Protein AF-A0A146FW21-F1 (afdb_monomer_lite)

Radius of gyration: 25.18 Å; chains: 1; bounding box: 46×61×49 Å

Structure (mmCIF, N/CA/C/O backbone):
data_AF-A0A146FW21-F1
#
_entry.id   AF-A0A146FW21-F1
#
loop_
_atom_site.group_PDB
_atom_site.id
_atom_site.type_symbol
_atom_site.label_atom_id
_atom_site.label_alt_id
_atom_site.label_comp_id
_atom_site.label_asym_id
_atom_site.label_entity_id
_atom_site.label_seq_id
_atom_site.pdbx_PDB_ins_code
_atom_site.Cartn_x
_atom_site.Cartn_y
_atom_site.Cartn_z
_atom_site.occupancy
_atom_site.B_iso_or_equiv
_atom_site.auth_seq_id
_atom_site.auth_comp_id
_atom_site.auth_asym_id
_atom_site.auth_atom_id
_atom_site.pdbx_PDB_model_num
ATOM 1 N N . MET A 1 1 ? 28.178 -54.385 -4.854 1.00 42.56 1 MET A N 1
ATOM 2 C CA . MET A 1 1 ? 27.354 -54.998 -3.792 1.00 42.56 1 MET A CA 1
ATOM 3 C C . MET A 1 1 ? 28.257 -55.267 -2.600 1.00 42.56 1 MET A C 1
ATOM 5 O O . MET A 1 1 ? 29.006 -56.230 -2.630 1.00 42.56 1 MET A O 1
ATOM 9 N N . ALA A 1 2 ? 28.252 -54.386 -1.605 1.00 40.28 2 ALA A N 1
ATOM 10 C CA . ALA A 1 2 ? 28.849 -54.638 -0.296 1.00 40.28 2 ALA A CA 1
ATOM 11 C C . ALA A 1 2 ? 28.057 -53.786 0.698 1.00 40.28 2 ALA A C 1
ATOM 13 O O . ALA A 1 2 ? 28.184 -52.566 0.718 1.00 40.28 2 ALA A O 1
ATOM 14 N N . VAL A 1 3 ? 27.133 -54.435 1.403 1.00 42.84 3 VAL A N 1
ATOM 15 C CA . VAL A 1 3 ? 26.266 -53.825 2.410 1.00 42.84 3 VAL A CA 1
ATOM 16 C C . VAL A 1 3 ? 26.955 -53.963 3.761 1.00 42.84 3 VAL A C 1
ATOM 18 O O . VAL A 1 3 ? 27.176 -55.072 4.238 1.00 42.84 3 VAL A O 1
ATOM 21 N N . THR A 1 4 ? 27.334 -52.845 4.371 1.00 46.84 4 THR A N 1
ATOM 22 C CA . THR A 1 4 ? 27.785 -52.817 5.762 1.00 46.84 4 THR A CA 1
ATOM 23 C C . THR A 1 4 ? 26.600 -52.430 6.634 1.00 46.84 4 THR A C 1
ATOM 25 O O . THR A 1 4 ? 26.113 -51.302 6.611 1.00 46.84 4 THR A O 1
ATOM 28 N N . ALA A 1 5 ? 26.097 -53.424 7.363 1.00 46.84 5 ALA A N 1
ATOM 29 C CA . ALA A 1 5 ? 25.105 -53.251 8.407 1.00 46.84 5 ALA A CA 1
ATOM 30 C C . ALA A 1 5 ? 25.724 -52.447 9.557 1.00 46.84 5 ALA A C 1
ATOM 32 O O . ALA A 1 5 ? 26.784 -52.812 10.065 1.00 46.84 5 ALA A O 1
ATOM 33 N N . ILE A 1 6 ? 25.061 -51.363 9.955 1.00 53.34 6 ILE A N 1
ATOM 34 C CA . ILE A 1 6 ? 25.389 -50.623 11.171 1.00 53.34 6 ILE A CA 1
ATOM 35 C C . ILE A 1 6 ? 24.178 -50.692 12.092 1.00 53.34 6 ILE A C 1
ATOM 37 O O . ILE A 1 6 ? 23.048 -50.406 11.698 1.00 53.34 6 ILE A O 1
ATOM 41 N N . ASP A 1 7 ? 24.483 -51.160 13.291 1.00 42.84 7 ASP A N 1
ATOM 42 C CA . ASP A 1 7 ? 23.627 -51.533 14.401 1.00 42.84 7 ASP A CA 1
ATOM 43 C C . ASP A 1 7 ? 22.687 -50.400 14.853 1.00 42.84 7 ASP A C 1
ATOM 45 O O . ASP A 1 7 ? 23.100 -49.263 15.091 1.00 42.84 7 ASP A O 1
ATOM 49 N N . ILE A 1 8 ? 21.398 -50.725 14.949 1.00 46.06 8 ILE A N 1
ATOM 50 C CA . ILE A 1 8 ? 20.323 -49.835 15.394 1.00 46.06 8 ILE A CA 1
ATOM 51 C C . ILE A 1 8 ? 20.100 -50.111 16.878 1.00 46.06 8 ILE A C 1
ATOM 53 O O . ILE A 1 8 ? 19.465 -51.099 17.240 1.00 46.06 8 ILE A O 1
ATOM 57 N N . MET A 1 9 ? 20.566 -49.209 17.741 1.00 53.44 9 MET A N 1
ATOM 58 C CA . MET A 1 9 ? 20.249 -49.248 19.170 1.00 53.44 9 MET A CA 1
ATOM 59 C C . MET A 1 9 ? 19.166 -48.199 19.496 1.00 53.44 9 MET A C 1
ATOM 61 O O . MET A 1 9 ? 19.335 -47.024 19.149 1.00 53.44 9 MET A O 1
ATOM 65 N N . PRO A 1 10 ? 18.040 -48.557 20.149 1.00 48.34 10 PRO A N 1
ATOM 66 C CA . PRO A 1 10 ? 16.948 -47.620 20.384 1.00 48.34 10 PRO A CA 1
ATOM 67 C C . PRO A 1 10 ? 17.252 -46.747 21.607 1.00 48.34 10 PRO A C 1
ATOM 69 O O . PRO A 1 10 ? 17.147 -47.176 22.758 1.00 48.34 10 PRO A O 1
ATOM 72 N N . LYS A 1 11 ? 17.611 -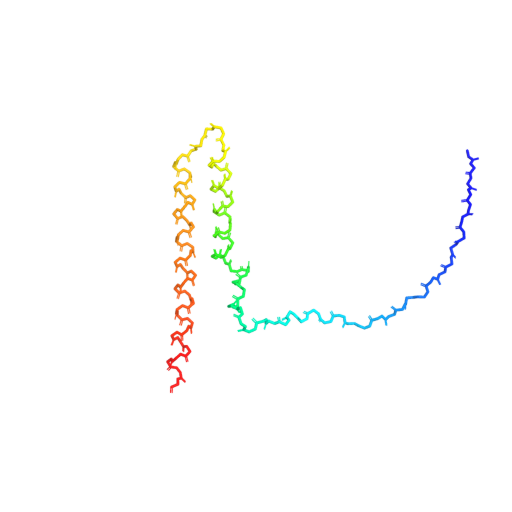45.481 21.376 1.00 43.09 11 LYS A N 1
ATOM 73 C CA . LYS A 1 11 ? 17.711 -44.482 22.445 1.00 43.09 11 LYS A CA 1
ATOM 74 C C . LYS A 1 11 ? 16.304 -44.022 22.843 1.00 43.09 11 LYS A C 1
ATOM 76 O O . LYS A 1 11 ? 15.621 -43.332 22.094 1.00 43.09 11 LYS A O 1
ATOM 81 N N . LYS A 1 12 ? 15.896 -44.443 24.040 1.00 42.50 12 LYS A N 1
ATOM 82 C CA . LYS A 1 12 ? 14.677 -44.086 24.787 1.00 42.50 12 LYS A CA 1
ATOM 83 C C . LYS A 1 12 ? 14.266 -42.608 24.578 1.00 42.50 12 LYS A C 1
ATOM 85 O O . LYS A 1 12 ? 15.109 -41.733 24.797 1.00 42.50 12 LYS A O 1
ATOM 90 N N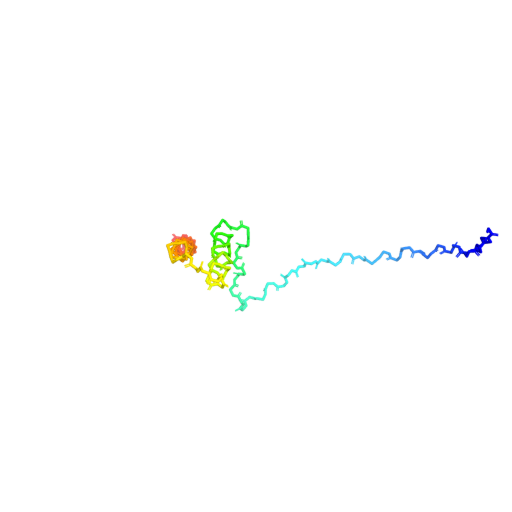 . PRO A 1 13 ? 13.004 -42.295 24.218 1.00 46.47 13 PRO A N 1
ATOM 91 C CA . PRO A 1 13 ? 12.539 -40.915 24.154 1.00 46.47 13 PRO A CA 1
ATOM 92 C C . PRO A 1 13 ? 12.417 -40.369 25.580 1.00 46.47 13 PRO A C 1
ATOM 94 O O . PRO A 1 13 ? 11.493 -40.696 26.321 1.00 46.47 13 PRO A O 1
ATOM 97 N N . SER A 1 14 ? 13.393 -39.558 25.980 1.00 46.44 14 SER A N 1
ATOM 98 C CA . SER A 1 14 ? 13.287 -38.699 27.156 1.00 46.44 14 SER A CA 1
ATOM 99 C C . SER A 1 14 ? 12.189 -37.674 26.885 1.00 46.44 14 SER A C 1
ATOM 101 O O . SER A 1 14 ? 12.405 -36.688 26.184 1.00 46.44 14 SER A O 1
ATOM 103 N N . SER A 1 15 ? 11.003 -37.932 27.424 1.00 56.62 15 SER A N 1
ATOM 104 C CA . SER A 1 15 ? 9.893 -36.993 27.504 1.00 56.62 15 SER A CA 1
ATOM 105 C C . SER A 1 15 ? 10.293 -35.793 28.365 1.00 56.62 15 SER A C 1
ATOM 107 O O . SER A 1 15 ? 10.135 -35.809 29.586 1.00 56.62 15 SER A O 1
ATOM 109 N N . SER A 1 16 ? 10.828 -34.750 27.737 1.00 57.53 16 SER A N 1
ATOM 110 C CA . SER A 1 16 ? 10.923 -33.431 28.358 1.00 57.53 16 SER A CA 1
ATOM 111 C C . SER A 1 16 ? 9.559 -32.739 28.232 1.00 57.53 16 SER A C 1
ATOM 113 O O . SER A 1 16 ? 9.047 -32.613 27.116 1.00 57.53 16 SER A O 1
ATOM 115 N N . PRO A 1 17 ? 8.935 -32.321 29.345 1.00 53.72 17 PRO A N 1
ATOM 116 C CA . PRO A 1 17 ? 7.612 -31.722 29.324 1.00 53.72 17 PRO A CA 1
ATOM 117 C C . PRO A 1 17 ? 7.662 -30.302 28.746 1.00 53.72 17 PRO A C 1
ATOM 119 O O . PRO A 1 17 ? 8.533 -29.507 29.084 1.00 53.72 17 PRO A O 1
ATOM 122 N N . LEU A 1 18 ? 6.688 -30.017 27.877 1.00 55.12 18 LEU A N 1
ATOM 123 C CA . LEU A 1 18 ? 6.031 -28.723 27.672 1.00 55.12 18 LEU A CA 1
ATOM 124 C C . LEU A 1 18 ? 6.945 -27.491 27.777 1.00 55.12 18 LEU A C 1
ATOM 126 O O . LEU A 1 18 ? 6.928 -26.763 28.770 1.00 55.12 18 LEU A O 1
ATOM 130 N N . SER A 1 19 ? 7.644 -27.171 26.685 1.00 49.72 19 SER A N 1
ATOM 131 C CA . SER A 1 19 ? 8.052 -25.785 26.454 1.00 49.72 19 SER A CA 1
ATOM 132 C C . SER A 1 19 ? 6.792 -24.991 26.106 1.00 49.72 19 SER A C 1
ATOM 134 O O . SER A 1 19 ? 6.398 -24.860 24.948 1.00 49.72 19 SER A O 1
ATOM 136 N N . SER A 1 20 ? 6.090 -24.544 27.149 1.00 56.69 20 SER A N 1
ATOM 137 C CA . SER A 1 20 ? 5.072 -23.507 27.061 1.00 56.69 20 SER A CA 1
ATOM 138 C C . SER A 1 20 ? 5.746 -22.285 26.448 1.00 56.69 20 SER A C 1
ATOM 140 O O . SER A 1 20 ? 6.390 -21.504 27.150 1.00 56.69 20 SER A O 1
ATOM 142 N N . ASN A 1 21 ? 5.606 -22.131 25.132 1.00 59.41 21 ASN A N 1
ATOM 143 C CA . ASN A 1 21 ? 5.934 -20.914 24.409 1.00 59.41 21 ASN A CA 1
ATOM 144 C C . ASN A 1 21 ? 4.926 -19.839 24.828 1.00 59.41 21 ASN A C 1
ATOM 146 O O . ASN A 1 21 ? 4.000 -19.505 24.095 1.00 59.41 21 ASN A O 1
ATOM 150 N N . ASN A 1 22 ? 5.052 -19.367 26.064 1.00 58.72 22 ASN A N 1
ATOM 151 C CA . ASN A 1 22 ? 4.408 -18.156 26.511 1.00 58.72 22 ASN A CA 1
ATOM 152 C C . ASN A 1 22 ? 5.360 -17.047 26.065 1.00 58.72 22 ASN A C 1
ATOM 154 O O . ASN A 1 22 ? 6.422 -16.899 26.681 1.00 58.72 22 ASN A O 1
ATOM 158 N N . PRO A 1 23 ? 5.080 -16.317 24.968 1.00 60.19 23 PRO A N 1
ATOM 159 C CA . PRO A 1 23 ? 5.821 -15.104 24.713 1.00 60.19 23 PRO A CA 1
ATOM 160 C C . PRO A 1 23 ? 5.504 -14.208 25.900 1.00 60.19 23 PRO A C 1
ATOM 162 O O . PRO A 1 23 ? 4.415 -13.645 25.977 1.00 60.19 23 PRO A O 1
ATOM 165 N N . SER A 1 24 ? 6.435 -14.139 26.853 1.00 57.00 24 SER A N 1
ATOM 166 C CA . SER A 1 24 ? 6.446 -13.122 27.890 1.00 57.00 24 SER A CA 1
ATOM 167 C C . SER A 1 24 ? 6.306 -11.800 27.153 1.00 57.00 24 SER A C 1
ATOM 169 O O . SER A 1 24 ? 7.246 -11.321 26.514 1.00 57.00 24 SER A O 1
ATOM 171 N N . MET A 1 25 ? 5.076 -11.291 27.096 1.00 57.00 25 MET A N 1
ATOM 172 C CA . MET A 1 25 ? 4.777 -10.066 26.390 1.00 57.00 25 MET A CA 1
ATOM 173 C C . MET A 1 25 ? 5.466 -8.995 27.213 1.00 57.00 25 MET A C 1
ATOM 175 O O . MET A 1 25 ? 4.983 -8.628 28.282 1.00 57.00 25 MET A O 1
ATOM 179 N N . ASN A 1 26 ? 6.654 -8.578 26.772 1.00 53.44 26 ASN A N 1
ATOM 180 C CA . ASN A 1 26 ? 7.381 -7.476 27.373 1.00 53.44 26 ASN A CA 1
ATOM 181 C C . ASN A 1 26 ? 6.423 -6.285 27.423 1.00 53.44 26 ASN A C 1
ATOM 183 O O . ASN A 1 26 ? 6.173 -5.652 26.404 1.00 53.44 26 ASN A O 1
ATOM 187 N N . LYS A 1 27 ? 5.887 -5.985 28.612 1.00 60.31 27 LYS A N 1
ATOM 188 C CA . LYS A 1 27 ? 4.824 -4.979 28.826 1.00 60.31 27 LYS A CA 1
ATOM 189 C C . LYS A 1 27 ? 5.283 -3.555 28.497 1.00 60.31 27 LYS A C 1
ATOM 191 O O . LYS A 1 27 ? 4.493 -2.622 28.487 1.00 60.31 27 LYS A O 1
ATOM 196 N N . ARG A 1 28 ? 6.589 -3.404 28.264 1.00 62.22 28 ARG A N 1
ATOM 197 C CA . ARG A 1 28 ? 7.263 -2.168 27.883 1.00 62.22 28 ARG A CA 1
ATOM 198 C C . ARG A 1 28 ? 7.229 -1.908 26.381 1.00 62.22 28 ARG A C 1
ATOM 200 O O . ARG A 1 28 ? 7.396 -0.769 25.965 1.00 62.22 28 ARG A O 1
ATOM 207 N N . LEU A 1 29 ? 7.051 -2.954 25.577 1.00 54.38 29 LEU A N 1
ATOM 208 C CA . LEU A 1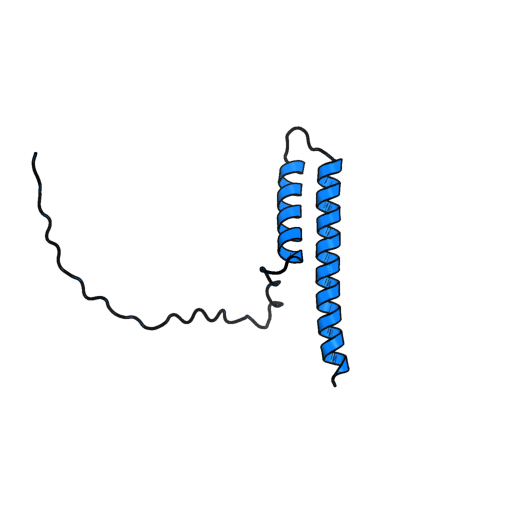 29 ? 6.914 -2.820 24.137 1.00 54.38 29 LEU A CA 1
ATOM 209 C C . LEU A 1 29 ? 5.419 -2.760 23.818 1.00 54.38 29 LEU A C 1
ATOM 211 O O . LEU A 1 29 ? 4.662 -3.579 24.346 1.00 54.38 29 LEU A O 1
ATOM 215 N N . PRO A 1 30 ? 4.973 -1.805 22.984 1.00 60.19 30 PRO A N 1
ATOM 216 C CA . PRO A 1 30 ? 3.594 -1.793 22.532 1.00 60.19 30 PRO A CA 1
ATOM 217 C C . PRO A 1 30 ? 3.252 -3.168 21.946 1.00 60.19 30 PRO A C 1
ATOM 219 O O . PRO A 1 30 ? 4.127 -3.787 21.325 1.00 60.19 30 PRO A O 1
ATOM 222 N N . PRO A 1 31 ? 2.021 -3.671 22.171 1.00 66.69 31 PRO A N 1
ATOM 223 C CA . PRO A 1 31 ? 1.611 -4.978 21.684 1.00 66.69 31 PRO A CA 1
ATOM 224 C C . PRO A 1 31 ? 1.982 -5.078 20.213 1.00 66.69 31 PRO A C 1
ATOM 226 O O . PRO A 1 31 ? 1.613 -4.224 19.403 1.00 66.69 31 PRO A O 1
ATOM 229 N N . LEU A 1 3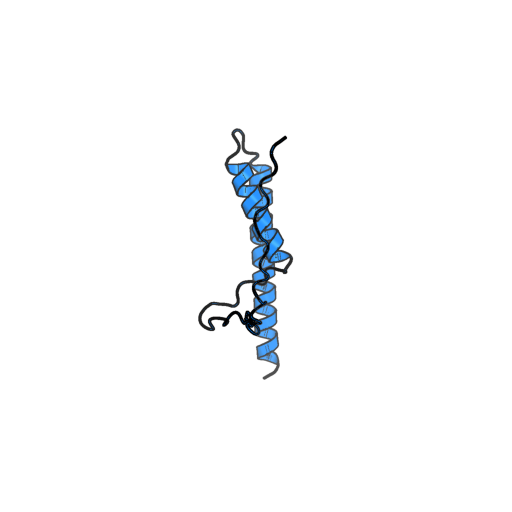2 ? 2.800 -6.086 19.914 1.00 59.03 32 LEU A N 1
ATOM 230 C CA . LEU A 1 32 ? 3.312 -6.337 18.581 1.00 59.03 32 LEU A CA 1
ATOM 231 C C . LEU A 1 32 ? 2.110 -6.362 17.642 1.00 59.03 32 LEU A C 1
ATOM 233 O O . LEU A 1 32 ? 1.229 -7.199 17.834 1.00 59.03 32 LEU A O 1
ATOM 237 N N . ALA A 1 33 ? 2.055 -5.391 16.721 1.00 66.62 33 ALA A N 1
ATOM 238 C CA . ALA A 1 33 ? 0.898 -5.149 15.866 1.00 66.62 33 ALA A CA 1
ATOM 239 C C . ALA A 1 33 ? 0.316 -6.478 15.382 1.00 66.62 33 ALA A C 1
ATOM 241 O O . ALA A 1 33 ? 1.080 -7.324 14.907 1.00 66.62 33 ALA A O 1
ATOM 242 N N . ASP A 1 34 ? -0.998 -6.666 15.548 1.00 75.88 34 ASP A N 1
ATOM 243 C CA . ASP A 1 34 ? -1.660 -7.924 15.219 1.00 75.88 34 ASP A CA 1
ATOM 244 C C . ASP A 1 34 ? -1.320 -8.320 13.779 1.00 75.88 34 ASP A C 1
ATOM 246 O O . ASP A 1 34 ? -1.800 -7.732 12.805 1.00 75.88 34 ASP A O 1
ATOM 250 N N . ARG A 1 35 ? -0.457 -9.333 13.659 1.00 82.12 35 ARG A N 1
ATOM 251 C CA . ARG A 1 35 ? 0.093 -9.781 12.379 1.00 82.12 35 ARG A CA 1
ATOM 252 C C . ARG A 1 35 ? -0.950 -10.495 11.525 1.00 82.12 35 ARG A C 1
ATOM 254 O O . ARG A 1 35 ? -0.723 -10.725 10.336 1.00 82.12 35 ARG A O 1
ATOM 261 N N . THR A 1 36 ? -2.081 -10.864 12.122 1.00 84.94 36 THR A N 1
ATOM 262 C CA . THR A 1 36 ? -3.204 -11.484 11.423 1.00 84.94 36 THR A CA 1
ATOM 263 C C . THR A 1 36 ? -4.130 -10.449 10.794 1.00 84.94 36 THR A C 1
ATOM 265 O O . THR A 1 36 ? -4.788 -10.771 9.799 1.00 84.94 36 THR A O 1
ATOM 268 N N . SER A 1 37 ? -4.101 -9.206 11.293 1.00 88.00 37 SER A N 1
ATOM 269 C CA . SER A 1 37 ? -4.939 -8.116 10.804 1.00 88.00 37 SER A CA 1
ATOM 270 C C . SER A 1 37 ? -4.703 -7.826 9.318 1.00 88.00 37 SER A C 1
ATOM 272 O O . SER A 1 37 ? -3.578 -7.856 8.802 1.00 88.00 37 SER A O 1
ATOM 274 N N . LEU A 1 38 ? -5.793 -7.528 8.609 1.00 89.69 38 LEU A N 1
ATOM 275 C CA . LEU A 1 38 ? -5.752 -7.198 7.186 1.00 89.69 38 LEU A CA 1
ATOM 276 C C . LEU A 1 38 ? -4.861 -5.976 6.930 1.00 89.69 38 LEU A C 1
AT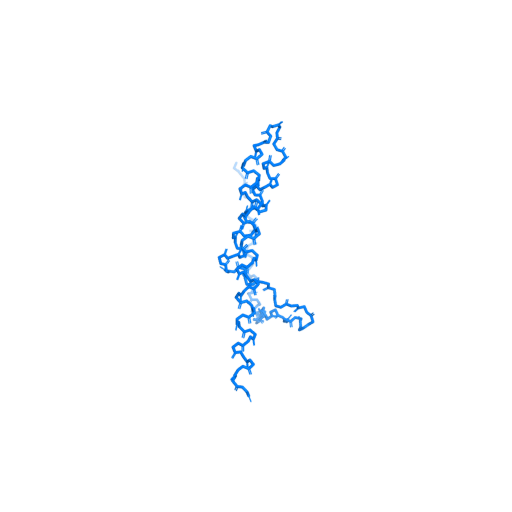OM 278 O O . LEU A 1 38 ? -4.004 -6.016 6.049 1.00 89.69 38 LEU A O 1
ATOM 282 N N . SER A 1 39 ? -5.009 -4.926 7.739 1.00 88.94 39 SER A N 1
ATOM 283 C CA . SER A 1 39 ? -4.227 -3.695 7.618 1.00 88.94 39 SER A CA 1
ATOM 284 C C . SER A 1 39 ? -2.726 -3.947 7.769 1.00 88.94 39 SER A C 1
ATOM 286 O O . SER A 1 39 ? -1.937 -3.403 6.995 1.00 88.94 39 SER A O 1
ATOM 288 N N . TYR A 1 40 ? -2.306 -4.839 8.676 1.00 90.19 40 TYR A N 1
ATOM 289 C CA . TYR A 1 40 ? -0.901 -5.241 8.796 1.00 90.19 40 TYR A CA 1
ATOM 290 C C . TYR A 1 40 ? -0.383 -5.944 7.534 1.00 90.19 40 TYR A C 1
ATOM 292 O O . TYR A 1 40 ? 0.704 -5.621 7.035 1.00 90.19 40 TYR A O 1
ATOM 300 N N . LYS A 1 41 ? -1.165 -6.883 6.984 1.00 94.25 41 LYS A N 1
ATOM 301 C CA . LYS A 1 41 ? -0.815 -7.606 5.751 1.00 94.25 41 LYS A CA 1
ATOM 302 C C . LYS A 1 41 ? -0.715 -6.659 4.557 1.00 94.25 41 LYS A C 1
ATOM 304 O O . LYS A 1 41 ? 0.275 -6.718 3.829 1.00 94.25 41 LYS A O 1
ATOM 309 N N . LEU A 1 42 ? -1.679 -5.752 4.393 1.00 94.38 42 LEU A N 1
ATOM 310 C CA . LEU A 1 42 ? -1.688 -4.752 3.321 1.00 94.38 42 LEU A CA 1
ATOM 311 C C . LEU A 1 42 ? -0.497 -3.802 3.423 1.00 94.38 42 LEU A C 1
ATOM 313 O O . LEU A 1 42 ? 0.206 -3.604 2.436 1.00 94.38 42 LEU A O 1
ATOM 317 N N . THR A 1 43 ? -0.216 -3.294 4.624 1.00 93.56 43 THR A N 1
ATOM 318 C CA . THR A 1 43 ? 0.931 -2.416 4.893 1.00 93.56 43 THR A CA 1
ATOM 319 C C . THR A 1 43 ? 2.254 -3.112 4.561 1.00 93.56 43 THR A C 1
ATOM 321 O O . THR A 1 43 ? 3.165 -2.506 3.999 1.00 93.56 43 THR A O 1
ATOM 324 N N . THR A 1 44 ? 2.386 -4.393 4.907 1.00 94.94 44 THR A N 1
ATOM 325 C CA . THR A 1 44 ? 3.604 -5.169 4.638 1.00 94.94 44 THR A CA 1
ATOM 326 C C . THR A 1 44 ? 3.770 -5.462 3.153 1.00 94.94 44 THR A C 1
ATOM 328 O O . THR A 1 44 ? 4.852 -5.244 2.606 1.00 94.94 44 THR A O 1
ATOM 331 N N . LEU A 1 45 ? 2.699 -5.889 2.488 1.00 95.75 45 LEU A N 1
ATOM 332 C CA . LEU A 1 45 ? 2.705 -6.196 1.063 1.00 95.75 45 LEU A CA 1
ATOM 333 C C . LEU A 1 45 ? 2.959 -4.947 0.215 1.00 95.75 45 LEU A C 1
ATOM 335 O O . LEU A 1 45 ? 3.748 -5.009 -0.726 1.00 95.75 45 LEU A O 1
ATOM 339 N N . SER A 1 46 ? 2.333 -3.813 0.540 1.00 95.88 46 SER A N 1
ATOM 340 C CA . SER A 1 46 ? 2.527 -2.567 -0.204 1.00 95.88 46 SER A CA 1
ATOM 341 C C . SER A 1 46 ? 3.965 -2.064 -0.100 1.00 95.88 46 SER A C 1
ATOM 343 O O . SER A 1 46 ? 4.543 -1.719 -1.125 1.00 95.88 46 SER A O 1
ATOM 345 N N . ARG A 1 47 ? 4.592 -2.130 1.085 1.00 95.75 47 ARG A N 1
ATOM 346 C CA . ARG A 1 47 ? 6.022 -1.813 1.257 1.00 95.75 47 ARG A CA 1
ATOM 347 C C . ARG A 1 47 ? 6.925 -2.720 0.432 1.00 95.75 47 ARG A C 1
ATOM 349 O O . ARG A 1 47 ? 7.830 -2.233 -0.234 1.00 95.75 47 ARG A O 1
ATOM 356 N N . GLN A 1 48 ? 6.686 -4.031 0.462 1.00 97.25 48 GLN A N 1
ATOM 357 C CA . GLN A 1 48 ? 7.492 -4.984 -0.305 1.00 97.25 48 GLN A CA 1
ATOM 358 C C . GLN A 1 48 ? 7.369 -4.746 -1.811 1.00 97.25 48 GLN A C 1
ATOM 360 O O . GLN A 1 48 ? 8.371 -4.790 -2.521 1.00 97.25 48 GLN A O 1
ATOM 365 N N . LYS A 1 49 ? 6.153 -4.486 -2.303 1.00 97.19 49 LYS A N 1
ATOM 366 C CA . LYS A 1 49 ? 5.923 -4.190 -3.720 1.00 97.19 49 LYS A CA 1
ATOM 367 C C . LYS A 1 49 ? 6.506 -2.843 -4.130 1.00 97.19 49 LYS A C 1
ATOM 369 O O . LYS A 1 49 ? 7.130 -2.776 -5.178 1.00 97.19 49 LYS A O 1
ATOM 374 N N . LEU A 1 50 ? 6.370 -1.816 -3.290 1.00 96.94 50 LEU A N 1
ATOM 375 C CA . LEU A 1 50 ? 6.990 -0.511 -3.510 1.00 96.94 50 LEU A CA 1
ATOM 376 C C . LEU A 1 50 ? 8.510 -0.633 -3.624 1.00 96.94 50 LEU A C 1
ATOM 378 O O . LEU A 1 50 ? 9.083 -0.106 -4.566 1.00 96.94 50 LEU A O 1
ATOM 382 N N . ALA A 1 51 ? 9.150 -1.360 -2.705 1.00 96.94 51 ALA A N 1
ATOM 383 C CA . ALA A 1 51 ? 10.593 -1.573 -2.745 1.00 96.94 51 ALA A CA 1
ATOM 384 C C . ALA A 1 51 ? 11.021 -2.285 -4.035 1.00 96.94 51 ALA A C 1
ATOM 386 O O . ALA A 1 51 ? 11.941 -1.826 -4.698 1.00 96.94 51 ALA A O 1
ATOM 387 N N . ARG A 1 52 ? 10.321 -3.362 -4.421 1.00 97.19 52 ARG A N 1
ATOM 388 C CA . ARG A 1 52 ? 10.615 -4.097 -5.662 1.00 97.19 52 ARG A CA 1
ATOM 389 C C . ARG A 1 52 ? 10.492 -3.212 -6.899 1.00 97.19 52 ARG A C 1
ATOM 391 O O . ARG A 1 52 ? 11.405 -3.218 -7.717 1.00 97.19 52 ARG A O 1
ATOM 398 N N . GLU A 1 53 ? 9.401 -2.457 -7.007 1.00 97.00 53 GLU A N 1
ATOM 399 C CA . GLU A 1 53 ? 9.153 -1.557 -8.135 1.00 97.00 53 GLU A CA 1
ATOM 400 C C . GLU A 1 53 ? 10.196 -0.438 -8.205 1.00 97.00 53 GLU A C 1
ATOM 402 O O . GLU A 1 53 ? 10.767 -0.192 -9.258 1.00 97.00 53 GLU A O 1
ATOM 407 N N . ALA A 1 54 ? 10.516 0.186 -7.069 1.00 95.06 54 ALA A N 1
ATOM 408 C CA . ALA A 1 54 ? 11.496 1.267 -6.999 1.00 95.06 54 ALA A CA 1
ATOM 409 C C . ALA A 1 54 ? 12.931 0.813 -7.321 1.00 95.06 54 ALA A C 1
ATOM 411 O O . ALA A 1 54 ? 13.755 1.633 -7.710 1.00 95.06 54 ALA A O 1
ATOM 412 N N . THR A 1 55 ? 13.236 -0.476 -7.147 1.00 96.94 55 THR A N 1
ATOM 413 C CA . THR A 1 55 ? 14.535 -1.070 -7.509 1.00 96.94 55 THR A CA 1
ATOM 414 C C . THR A 1 55 ? 14.576 -1.643 -8.926 1.00 96.94 55 THR A C 1
ATOM 416 O O . THR A 1 55 ? 15.608 -2.183 -9.326 1.00 96.94 55 THR A O 1
ATOM 419 N N . ALA A 1 56 ? 13.469 -1.591 -9.673 1.00 96.06 56 ALA A N 1
ATOM 420 C CA . ALA A 1 56 ? 13.443 -2.077 -11.044 1.00 96.06 56 ALA A CA 1
ATOM 421 C C . ALA A 1 56 ? 14.318 -1.186 -11.951 1.00 96.06 56 ALA A C 1
ATOM 423 O O . ALA A 1 56 ? 14.434 0.012 -11.694 1.00 96.06 56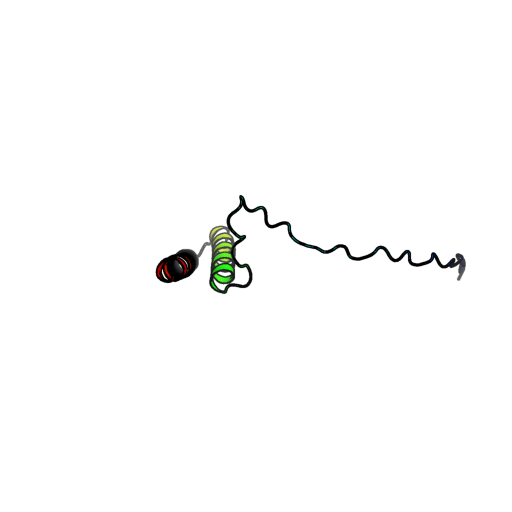 ALA A O 1
ATOM 424 N N . PRO A 1 57 ? 14.913 -1.739 -13.027 1.00 95.94 57 PRO A N 1
ATOM 425 C CA . PRO A 1 57 ? 15.680 -0.948 -13.994 1.00 95.94 57 PRO A CA 1
ATOM 426 C C . PRO A 1 57 ? 14.872 0.181 -14.650 1.00 95.94 57 PRO A C 1
ATOM 428 O O . PRO A 1 57 ? 15.447 1.197 -15.024 1.00 95.94 57 PRO A O 1
ATOM 431 N N . ASP A 1 58 ? 13.554 -0.004 -14.767 1.00 95.56 58 ASP A N 1
ATOM 432 C CA . ASP A 1 58 ? 12.597 0.993 -15.248 1.00 95.56 58 ASP A CA 1
ATOM 433 C C . ASP A 1 58 ? 11.388 1.034 -14.289 1.00 95.56 58 ASP A C 1
ATOM 435 O O . ASP A 1 58 ? 10.484 0.201 -14.400 1.00 95.56 58 ASP A O 1
ATOM 439 N N . PRO A 1 59 ? 11.411 1.900 -13.260 1.00 94.38 59 PRO A N 1
ATOM 440 C CA . PRO A 1 59 ? 10.385 1.917 -12.222 1.00 94.38 59 PRO A CA 1
ATOM 441 C C . PRO A 1 59 ? 9.091 2.597 -12.698 1.00 94.38 59 PRO A C 1
ATOM 443 O O . PRO A 1 59 ? 9.087 3.786 -13.032 1.00 94.38 59 PRO A O 1
ATOM 446 N N . ASP A 1 60 ? 7.947 1.905 -12.618 1.00 96.69 60 ASP A N 1
ATOM 447 C CA . ASP A 1 60 ? 6.645 2.529 -12.878 1.00 96.69 60 ASP A CA 1
ATOM 448 C C . ASP A 1 60 ? 6.239 3.431 -11.699 1.00 96.69 60 ASP A C 1
ATOM 450 O O . ASP A 1 60 ? 5.735 2.993 -10.657 1.00 96.69 60 ASP A O 1
ATOM 454 N N . ILE A 1 61 ? 6.409 4.741 -11.889 1.00 97.44 61 ILE A N 1
ATOM 455 C CA . ILE A 1 61 ? 6.083 5.764 -10.888 1.00 97.44 61 ILE A CA 1
ATOM 456 C C . ILE A 1 61 ? 4.614 5.699 -10.453 1.00 97.44 61 ILE A C 1
ATOM 458 O O . ILE A 1 61 ? 4.307 5.891 -9.273 1.00 97.44 61 ILE A O 1
ATOM 462 N N . ARG A 1 62 ? 3.682 5.386 -11.362 1.00 97.75 62 ARG A N 1
ATOM 463 C CA . ARG A 1 62 ? 2.253 5.290 -11.024 1.00 97.75 62 ARG A CA 1
ATOM 464 C C . ARG A 1 62 ? 2.007 4.111 -10.094 1.00 97.75 62 ARG A C 1
ATOM 466 O O . ARG A 1 62 ? 1.236 4.232 -9.138 1.00 97.75 62 ARG A O 1
ATOM 473 N N . ARG A 1 63 ? 2.678 2.987 -10.341 1.00 97.19 63 ARG A N 1
ATOM 474 C CA . ARG A 1 63 ? 2.615 1.793 -9.494 1.00 97.19 63 ARG A CA 1
ATOM 475 C C . ARG A 1 63 ? 3.258 2.034 -8.129 1.00 97.19 63 ARG A C 1
ATOM 477 O O . ARG A 1 63 ? 2.644 1.692 -7.116 1.00 97.19 63 ARG A O 1
ATOM 484 N N . CYS A 1 64 ? 4.412 2.700 -8.078 1.00 97.12 64 CYS A N 1
ATOM 485 C CA . CYS A 1 64 ? 5.044 3.143 -6.832 1.00 97.12 64 CYS A CA 1
ATOM 486 C C . CYS A 1 64 ? 4.092 4.007 -5.992 1.00 97.12 64 CYS A C 1
ATOM 488 O O . CYS A 1 64 ? 3.828 3.701 -4.827 1.00 97.12 64 CYS A O 1
ATOM 490 N N . LEU A 1 65 ? 3.493 5.040 -6.591 1.00 97.44 65 LEU A N 1
ATOM 491 C CA . LEU A 1 65 ? 2.530 5.904 -5.906 1.00 97.44 65 LEU A CA 1
ATOM 492 C C . LEU A 1 65 ? 1.282 5.138 -5.452 1.00 97.44 65 LEU A C 1
ATOM 494 O O . LEU A 1 65 ? 0.778 5.382 -4.356 1.00 97.44 65 LEU A O 1
ATOM 498 N N . GLY A 1 66 ? 0.798 4.181 -6.246 1.00 97.62 66 GLY A N 1
ATOM 499 C CA . GLY A 1 66 ? -0.303 3.300 -5.858 1.00 97.62 66 GLY A CA 1
ATOM 500 C C . GLY A 1 66 ? 0.014 2.488 -4.599 1.00 97.62 66 GLY A C 1
ATOM 501 O O . GLY A 1 66 ? -0.790 2.446 -3.665 1.00 97.62 66 GLY A O 1
ATOM 502 N N . HIS A 1 67 ? 1.206 1.890 -4.532 1.00 97.62 67 HIS A N 1
ATOM 503 C CA . HIS A 1 67 ? 1.658 1.155 -3.350 1.00 97.62 67 HIS A CA 1
ATOM 504 C C . HIS A 1 67 ? 1.861 2.064 -2.135 1.00 97.62 67 HIS A C 1
ATOM 506 O O . HIS A 1 67 ? 1.454 1.698 -1.031 1.00 97.62 67 HIS A O 1
ATOM 512 N N . PHE A 1 68 ? 2.415 3.259 -2.331 1.00 96.50 68 PHE A N 1
ATOM 513 C CA . PHE A 1 68 ? 2.590 4.239 -1.262 1.00 96.50 68 PHE A CA 1
ATOM 514 C C . PHE A 1 68 ? 1.249 4.726 -0.690 1.00 96.50 68 PHE A C 1
ATOM 516 O O . PHE A 1 68 ? 1.050 4.710 0.520 1.00 96.50 68 PHE A O 1
ATOM 523 N N . ARG A 1 69 ? 0.273 5.066 -1.537 1.00 97.25 69 ARG A N 1
ATOM 524 C CA . ARG A 1 69 ? -1.062 5.484 -1.073 1.00 97.25 69 ARG A CA 1
ATOM 525 C C . ARG A 1 69 ? -1.769 4.380 -0.293 1.00 97.25 69 ARG A C 1
ATOM 527 O O . ARG A 1 69 ? -2.313 4.640 0.776 1.00 97.25 69 ARG A O 1
ATOM 534 N N . LEU A 1 70 ? -1.712 3.142 -0.789 1.00 96.06 70 LEU A N 1
ATOM 535 C CA . LEU A 1 70 ? -2.269 1.987 -0.082 1.00 96.06 70 LEU A CA 1
ATOM 536 C C . LEU A 1 70 ? -1.606 1.786 1.289 1.00 96.06 70 LEU A C 1
ATOM 538 O O . LEU A 1 70 ? -2.283 1.432 2.254 1.00 96.06 70 LEU A O 1
ATOM 542 N N . HIS A 1 71 ? -0.293 2.006 1.378 1.00 95.81 71 HIS A N 1
ATOM 543 C CA . HIS A 1 71 ? 0.445 1.958 2.635 1.00 95.81 71 HIS A CA 1
ATOM 544 C C . HIS A 1 71 ? -0.094 2.977 3.648 1.00 95.81 71 HIS A C 1
ATOM 546 O O . HIS A 1 71 ? -0.474 2.577 4.748 1.00 95.81 71 HIS A O 1
ATOM 552 N N . CYS A 1 72 ? -0.205 4.251 3.258 1.00 95.75 72 CYS A N 1
ATOM 553 C CA . CYS A 1 72 ? -0.741 5.313 4.114 1.00 95.75 72 CYS A CA 1
ATOM 554 C C . CYS A 1 72 ? -2.164 5.000 4.594 1.00 95.75 72 CYS A C 1
ATOM 556 O O . CYS A 1 72 ? -2.410 4.980 5.796 1.00 95.75 72 CYS A O 1
ATOM 558 N N . MET A 1 73 ? -3.069 4.634 3.680 1.00 95.44 73 MET A N 1
ATOM 559 C CA . MET A 1 73 ? -4.456 4.297 4.030 1.00 95.44 73 MET A CA 1
ATOM 560 C C . MET A 1 73 ? -4.542 3.124 5.018 1.00 95.44 73 MET A C 1
ATOM 562 O O . MET A 1 73 ? -5.318 3.156 5.971 1.00 95.44 73 MET A O 1
ATOM 566 N N . SER A 1 74 ? -3.722 2.086 4.821 1.00 92.94 74 SER A N 1
ATOM 567 C CA . SER A 1 74 ? -3.698 0.918 5.713 1.00 92.94 74 SER A CA 1
ATOM 568 C C . SER A 1 74 ? -3.192 1.278 7.116 1.00 92.94 74 SER A C 1
ATOM 570 O O . SER A 1 74 ? -3.686 0.743 8.115 1.00 92.94 74 SER A O 1
ATOM 572 N N . MET A 1 75 ? -2.227 2.198 7.213 1.00 92.12 75 MET A N 1
ATOM 573 C CA . MET A 1 75 ? -1.750 2.719 8.495 1.00 92.12 75 MET A CA 1
ATOM 574 C C . MET A 1 75 ? -2.808 3.574 9.192 1.00 92.12 75 MET A C 1
ATOM 576 O O . MET A 1 75 ? -3.055 3.365 10.378 1.00 92.12 75 MET A O 1
ATOM 580 N N . GLU A 1 76 ? -3.478 4.466 8.465 1.00 94.00 76 GLU A N 1
ATOM 581 C CA . GLU A 1 76 ? -4.555 5.307 9.000 1.00 94.00 76 GLU A CA 1
ATOM 582 C C . GLU A 1 76 ? -5.710 4.468 9.558 1.00 94.00 76 GLU A C 1
ATOM 584 O O . GLU A 1 76 ? -6.193 4.727 10.659 1.00 94.00 76 GLU A O 1
ATOM 589 N N . TRP A 1 77 ? -6.121 3.410 8.852 1.00 89.06 77 TRP A N 1
ATOM 590 C CA . TRP A 1 77 ? -7.134 2.475 9.352 1.00 89.06 77 TRP A CA 1
ATOM 591 C C . TRP A 1 77 ? -6.699 1.771 10.633 1.00 89.06 77 TRP A C 1
ATOM 593 O O . TRP A 1 77 ? -7.501 1.617 11.550 1.00 89.06 77 TRP A O 1
ATOM 603 N N . THR A 1 78 ? -5.427 1.378 10.716 1.00 88.69 78 THR A N 1
ATOM 604 C CA . THR A 1 78 ? -4.871 0.755 11.925 1.00 88.69 78 THR A CA 1
ATOM 605 C C . THR A 1 78 ? -4.867 1.735 13.095 1.00 88.69 78 THR A C 1
ATOM 607 O O . THR A 1 78 ? -5.247 1.378 14.207 1.00 88.69 78 THR A O 1
ATOM 610 N N . GLN A 1 79 ? -4.468 2.985 12.855 1.00 88.38 79 GLN A N 1
ATOM 611 C CA . GLN A 1 79 ? -4.484 4.030 13.874 1.00 88.38 79 GLN A CA 1
ATOM 612 C C . GLN A 1 79 ? -5.909 4.307 14.357 1.00 88.38 79 GLN A C 1
ATOM 614 O O . GLN A 1 79 ? -6.139 4.367 15.562 1.00 88.38 79 GLN A O 1
ATOM 619 N N . LYS A 1 80 ? -6.871 4.416 13.434 1.00 88.44 80 LYS A N 1
ATOM 620 C CA . LYS A 1 80 ? -8.280 4.631 13.768 1.00 88.44 80 LYS A CA 1
ATOM 621 C C . LYS A 1 80 ? -8.850 3.479 14.594 1.00 88.44 80 LYS A C 1
ATOM 623 O O . LYS A 1 80 ? -9.489 3.749 15.604 1.00 88.44 80 LYS A O 1
ATOM 628 N N . ASP A 1 81 ? -8.578 2.230 14.214 1.00 85.81 81 ASP A N 1
ATOM 629 C CA . ASP A 1 81 ? -8.983 1.046 14.987 1.00 85.81 81 ASP A CA 1
ATOM 630 C C . ASP A 1 81 ? -8.449 1.104 16.426 1.00 85.81 81 ASP A C 1
ATOM 632 O O . ASP A 1 81 ? -9.209 0.983 17.389 1.00 85.81 81 ASP A O 1
ATOM 636 N N . MET A 1 82 ? -7.155 1.399 16.586 1.00 83.94 82 MET A N 1
ATOM 637 C CA . MET A 1 82 ? -6.537 1.540 17.905 1.00 83.94 82 MET A CA 1
ATOM 638 C C . MET A 1 82 ? -7.167 2.675 18.720 1.00 83.94 82 MET A C 1
ATOM 640 O O . MET A 1 82 ? -7.498 2.473 19.888 1.00 83.94 82 MET A O 1
ATOM 644 N N . SER A 1 83 ? -7.383 3.848 18.120 1.00 85.12 83 SER A N 1
ATOM 645 C CA . SER A 1 83 ? -8.039 4.978 18.787 1.00 85.12 83 SER A CA 1
ATOM 646 C C . SER A 1 83 ? -9.473 4.652 19.206 1.00 85.12 83 SER A C 1
ATOM 648 O O . SER A 1 83 ? -9.865 4.983 20.323 1.00 85.12 83 SER A O 1
ATOM 650 N N . THR A 1 84 ? -10.252 3.967 18.365 1.00 84.62 84 THR A N 1
ATOM 651 C CA . THR A 1 84 ? -11.614 3.537 18.710 1.00 84.62 84 THR A CA 1
ATOM 652 C C . THR A 1 84 ? -11.604 2.567 19.884 1.00 84.62 84 THR A C 1
ATOM 654 O O . THR A 1 84 ? -12.388 2.741 20.814 1.00 84.62 84 THR A O 1
ATOM 657 N N . ARG A 1 85 ? -10.689 1.591 19.898 1.00 82.94 85 ARG A N 1
ATOM 658 C CA . ARG A 1 85 ? -10.549 0.647 21.014 1.00 82.94 85 ARG A CA 1
ATOM 659 C C . ARG A 1 85 ? -10.188 1.360 22.316 1.00 82.94 85 ARG A C 1
ATOM 661 O O . ARG A 1 85 ? -10.838 1.119 23.328 1.00 82.94 85 ARG A O 1
ATOM 668 N N . ILE A 1 86 ? -9.223 2.277 22.281 1.00 81.75 86 ILE A N 1
ATOM 669 C CA . ILE A 1 86 ? -8.817 3.071 23.451 1.00 81.75 86 ILE A CA 1
ATOM 670 C C . ILE A 1 86 ? -9.988 3.915 23.976 1.00 81.75 86 ILE A C 1
ATOM 672 O O . ILE A 1 86 ? -10.276 3.884 25.169 1.00 81.75 86 ILE A O 1
ATOM 676 N N . ASN A 1 87 ? -10.702 4.622 23.098 1.00 80.44 87 ASN A N 1
ATOM 677 C CA . ASN A 1 87 ? -11.835 5.458 23.501 1.00 80.44 87 ASN A CA 1
ATOM 678 C C . ASN A 1 87 ? -13.014 4.624 24.023 1.00 80.44 87 ASN A C 1
ATOM 680 O O . ASN A 1 87 ? -13.649 5.010 24.999 1.00 80.44 87 ASN A O 1
ATOM 684 N N . SER A 1 88 ? -13.282 3.462 23.420 1.00 78.06 88 SER A N 1
ATOM 685 C CA . SER A 1 88 ? -14.342 2.558 23.884 1.00 78.06 88 SER A CA 1
ATOM 686 C C . SER A 1 88 ? -14.091 2.030 25.299 1.00 78.06 88 SER A C 1
ATOM 688 O O . SER A 1 88 ? -15.041 1.849 26.048 1.00 78.06 88 SER A O 1
ATOM 690 N N . GLN A 1 89 ? -12.824 1.844 25.686 1.00 73.12 89 GLN A N 1
ATOM 691 C CA . GLN A 1 89 ? -12.444 1.416 27.036 1.00 73.12 89 GLN A CA 1
ATOM 692 C C . GLN A 1 89 ? -12.547 2.549 28.067 1.00 73.12 89 GLN A C 1
ATOM 694 O O . GLN A 1 89 ? -12.816 2.281 29.234 1.00 73.12 89 GLN A O 1
ATOM 699 N N . GLN A 1 90 ? -12.347 3.804 27.649 1.00 62.91 90 GLN A N 1
ATOM 700 C CA . GLN A 1 90 ? -12.483 4.973 28.526 1.00 62.91 90 GLN A CA 1
ATOM 701 C C . GLN A 1 90 ? -13.947 5.366 28.784 1.00 62.91 90 GLN A C 1
ATOM 703 O O . GLN A 1 90 ? -14.235 5.920 29.833 1.00 62.91 90 GLN A O 1
ATOM 708 N N . ALA A 1 91 ? -14.873 5.071 27.865 1.00 59.25 91 ALA A N 1
ATOM 709 C CA . ALA A 1 91 ? -16.296 5.413 28.005 1.00 59.25 91 ALA A CA 1
ATOM 710 C C . ALA A 1 91 ? -17.086 4.494 28.962 1.00 59.25 91 ALA A C 1
ATOM 712 O O . ALA A 1 91 ? -18.245 4.767 29.263 1.00 59.25 91 ALA A O 1
ATOM 713 N N . THR A 1 92 ? -16.486 3.388 29.405 1.00 56.84 92 THR A N 1
ATOM 714 C CA . THR A 1 92 ? -17.093 2.400 30.317 1.00 56.84 92 THR A CA 1
ATOM 715 C C . THR A 1 92 ? -16.672 2.567 31.782 1.00 56.84 92 THR A C 1
ATOM 717 O O . THR A 1 92 ? -16.891 1.654 32.577 1.00 56.84 92 THR A O 1
ATOM 720 N N . HIS A 1 93 ? -16.063 3.698 32.139 1.00 48.75 93 HIS A N 1
ATOM 721 C CA . HIS A 1 93 ? -15.635 4.036 33.498 1.00 48.75 93 HIS A CA 1
ATOM 722 C C . HIS A 1 93 ? -16.190 5.402 33.917 1.00 48.75 93 HIS A C 1
ATOM 724 O O . HIS A 1 93 ? -16.272 5.632 35.147 1.00 48.75 93 HIS A O 1
#

Sequence (93 aa):
MAVTAIDIMPKKPSSSPLSSNNPSMNKRLPPLADRTSLSYKLTTLSRQKLAREATAPDPDIRRCLGHFRLHCMSMEWTQKDMSTRINSQQATH

Secondary structure (DSSP, 8-state):
--------------------------TTSPP---TTSHHHHHHHHHHHHHHHHHTSSS--HHHHHHHHHHHHHHHHHHHHHHHHHHHHHHTT-

Foldseek 3Di:
DDDDDDDDDDDDPPPDDDPPPPVPQPPPDDRDQPCPDPLNVLLVVLVVQLVVQVPDPDHDPVSNVVSVVSNVVSVVVSVVVVVVVVVVVVVVD

pLDDT: mean 76.56, std 20.0, range [40.28, 97.75]

Organism: Aspergillus kawachii (NCBI:txid1069201)